Protein AF-A0A3N2MSP8-F1 (afdb_monomer_lite)

pLDDT: mean 74.57, std 14.67, range [41.56, 89.75]

Foldseek 3Di:
DPPPQDDLVLLVLLVVLVVLVVVVVVVVDDPVCSCVPPPCVVPVDDPVVSVVSVCQVVDPRSPDDDSDPDPPPPPPDD

Sequence (78 aa):
MSKKKPGISYKKRVADTNRIYDQYAKQGIPNREIWLRYIYPLYGFSERTFYNLLKAPTKPGFVDSNIQPSLFDDDDEQ

Structure (mmCIF, N/CA/C/O backbone):
data_AF-A0A3N2MSP8-F1
#
_entry.id   AF-A0A3N2MSP8-F1
#
loop_
_atom_site.group_PDB
_atom_site.id
_atom_site.type_symbol
_atom_site.label_atom_id
_atom_site.label_alt_id
_atom_site.la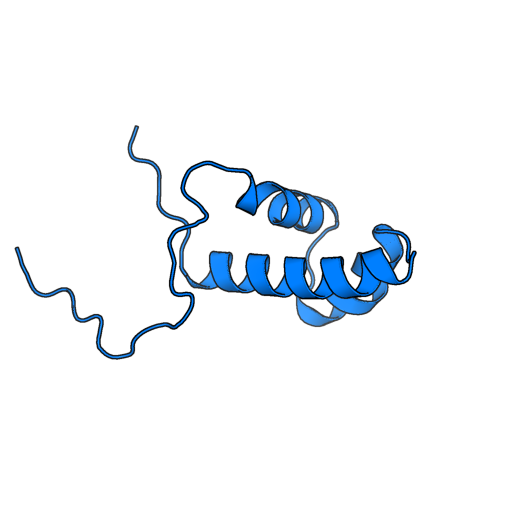bel_comp_id
_atom_site.label_asym_id
_atom_site.label_entity_id
_atom_site.label_seq_id
_atom_site.pdbx_PDB_ins_code
_atom_site.Cartn_x
_atom_site.Cartn_y
_atom_site.Cartn_z
_atom_site.occupancy
_atom_site.B_iso_or_equiv
_atom_site.auth_seq_id
_atom_site.auth_comp_id
_atom_site.auth_asym_id
_atom_site.auth_atom_id
_atom_site.pdbx_PDB_model_num
ATOM 1 N N . MET A 1 1 ? 16.769 12.386 -20.775 1.00 43.00 1 MET A N 1
ATOM 2 C CA . MET A 1 1 ? 17.031 11.294 -19.809 1.00 43.00 1 MET A CA 1
ATOM 3 C C . MET A 1 1 ? 15.948 10.242 -19.974 1.00 43.00 1 MET A C 1
ATOM 5 O O . MET A 1 1 ? 14.788 10.555 -19.737 1.00 43.00 1 MET A O 1
ATOM 9 N N . SER A 1 2 ? 16.298 9.044 -20.450 1.00 45.59 2 SER A N 1
ATOM 10 C CA . SER A 1 2 ? 15.326 7.964 -20.661 1.00 45.59 2 SER A CA 1
ATOM 11 C C . SER A 1 2 ? 14.684 7.586 -19.320 1.00 45.59 2 SER A C 1
ATOM 13 O O . SER A 1 2 ? 15.374 7.148 -18.395 1.00 45.59 2 SER A O 1
ATOM 15 N N . LYS A 1 3 ? 13.378 7.841 -19.168 1.00 57.25 3 LYS A N 1
ATOM 16 C CA . LYS A 1 3 ? 12.615 7.446 -17.979 1.00 57.25 3 LYS A CA 1
ATOM 17 C C . LYS A 1 3 ? 12.541 5.922 -17.989 1.00 57.25 3 LYS A C 1
ATOM 19 O O . LYS A 1 3 ? 11.746 5.354 -18.730 1.00 57.25 3 LYS A O 1
ATOM 24 N N . LYS A 1 4 ? 13.391 5.262 -17.196 1.00 60.16 4 LYS A N 1
ATOM 25 C CA . LYS A 1 4 ? 13.356 3.804 -17.027 1.00 60.16 4 LYS A CA 1
ATOM 26 C C . LYS A 1 4 ? 11.943 3.404 -16.599 1.00 60.16 4 LYS A C 1
ATOM 28 O O . LYS A 1 4 ? 11.500 3.787 -15.514 1.00 60.16 4 LYS A O 1
ATOM 33 N N . LYS A 1 5 ? 11.232 2.686 -17.471 1.00 64.56 5 LYS A N 1
ATOM 34 C CA . LYS A 1 5 ? 9.898 2.162 -17.176 1.00 64.56 5 LYS A CA 1
ATOM 35 C C . LYS A 1 5 ? 10.031 1.199 -15.985 1.00 64.56 5 LYS A C 1
ATOM 37 O O . LYS A 1 5 ? 10.900 0.326 -16.018 1.00 64.56 5 LYS A O 1
ATOM 42 N N . PRO A 1 6 ? 9.244 1.359 -14.908 1.00 68.62 6 PRO A N 1
ATOM 43 C CA . PRO A 1 6 ? 9.274 0.404 -13.811 1.00 68.62 6 PRO A CA 1
ATOM 44 C C . PRO A 1 6 ? 8.782 -0.957 -14.313 1.00 68.62 6 PRO A C 1
ATOM 46 O O . PRO A 1 6 ? 7.752 -1.034 -14.983 1.00 68.62 6 PRO A O 1
ATOM 49 N N . GLY A 1 7 ? 9.511 -2.023 -13.974 1.00 75.06 7 GLY A N 1
ATOM 50 C CA . GLY A 1 7 ? 9.139 -3.384 -14.358 1.00 75.06 7 GLY A CA 1
ATOM 51 C C . GLY A 1 7 ? 7.760 -3.791 -13.826 1.00 75.06 7 GLY A C 1
ATOM 52 O O . GLY A 1 7 ? 7.311 -3.319 -12.775 1.00 75.06 7 GLY A O 1
ATOM 53 N N . ILE A 1 8 ? 7.101 -4.709 -14.534 1.00 76.94 8 ILE A N 1
ATOM 54 C CA . ILE A 1 8 ? 5.726 -5.167 -14.256 1.00 76.94 8 ILE A CA 1
ATOM 55 C C . ILE A 1 8 ? 5.587 -5.706 -12.818 1.00 76.94 8 ILE A C 1
ATOM 57 O O . ILE A 1 8 ? 4.614 -5.414 -12.123 1.00 76.94 8 ILE A O 1
ATOM 61 N N . SER A 1 9 ? 6.609 -6.403 -12.308 1.00 77.44 9 SER A N 1
ATOM 62 C CA . SER A 1 9 ? 6.637 -6.929 -10.933 1.00 77.44 9 SER A CA 1
ATOM 63 C C . SER A 1 9 ? 6.630 -5.839 -9.853 1.00 77.44 9 SER A C 1
ATOM 65 O O . SER A 1 9 ? 6.136 -6.059 -8.744 1.00 77.44 9 SER A O 1
ATOM 67 N N . TYR A 1 10 ? 7.177 -4.656 -10.143 1.00 81.00 10 TYR A N 1
ATOM 68 C CA . TYR A 1 10 ? 7.121 -3.509 -9.238 1.00 81.00 10 TYR A CA 1
ATOM 69 C C . TYR A 1 10 ? 5.731 -2.870 -9.263 1.00 81.00 10 TYR A C 1
ATOM 71 O O . TYR A 1 10 ? 5.160 -2.613 -8.205 1.00 81.00 10 TYR A O 1
ATOM 79 N N . LYS A 1 11 ? 5.144 -2.705 -10.457 1.00 81.56 11 LYS A N 1
ATOM 80 C CA . LYS A 1 11 ? 3.774 -2.193 -10.615 1.00 81.56 11 LYS A CA 1
ATOM 81 C C . LYS A 1 11 ? 2.753 -3.062 -9.874 1.00 81.56 11 LYS A C 1
ATOM 83 O O . LYS A 1 11 ? 1.927 -2.524 -9.141 1.00 81.56 11 LYS A O 1
ATOM 88 N N . LYS A 1 12 ? 2.862 -4.393 -9.984 1.00 82.88 12 LYS A N 1
ATOM 89 C CA . LYS A 1 12 ? 1.990 -5.342 -9.270 1.00 82.88 12 LYS A CA 1
ATOM 90 C C . LYS A 1 12 ? 2.070 -5.169 -7.751 1.00 82.88 12 LYS A C 1
ATOM 92 O O . LYS A 1 12 ? 1.038 -5.083 -7.098 1.00 82.88 12 LYS A O 1
ATOM 97 N N . ARG A 1 13 ? 3.282 -5.047 -7.195 1.00 84.25 13 ARG A N 1
ATOM 98 C CA . ARG A 1 13 ? 3.495 -4.830 -5.750 1.00 84.25 13 ARG A CA 1
ATOM 99 C C . ARG A 1 13 ? 2.912 -3.508 -5.257 1.00 84.25 13 ARG A C 1
ATOM 101 O O . ARG A 1 13 ? 2.310 -3.473 -4.189 1.00 84.25 13 ARG A O 1
ATOM 108 N N . VAL A 1 14 ? 3.065 -2.434 -6.032 1.00 85.06 14 VAL A N 1
ATOM 109 C CA . VAL A 1 14 ? 2.465 -1.129 -5.711 1.00 85.06 14 VAL A CA 1
ATOM 110 C C . VAL A 1 14 ? 0.936 -1.206 -5.744 1.00 85.06 14 VAL A C 1
ATOM 112 O O . VAL A 1 14 ? 0.291 -0.709 -4.827 1.00 85.06 14 VAL A O 1
ATOM 115 N N . ALA A 1 15 ? 0.354 -1.840 -6.766 1.00 84.81 15 ALA A N 1
ATOM 116 C CA . ALA A 1 15 ? -1.096 -1.982 -6.889 1.00 84.81 15 ALA A CA 1
ATOM 117 C C . ALA A 1 15 ? -1.697 -2.795 -5.730 1.00 84.81 15 ALA A C 1
ATOM 119 O O . ALA A 1 15 ? -2.703 -2.387 -5.154 1.00 84.81 15 ALA A O 1
ATOM 120 N N . ASP A 1 16 ? -1.050 -3.899 -5.354 1.00 87.25 16 ASP A N 1
ATOM 121 C CA . ASP A 1 16 ? -1.470 -4.737 -4.228 1.00 87.25 16 ASP A CA 1
ATOM 122 C C . ASP A 1 16 ? -1.370 -3.983 -2.891 1.00 87.25 16 ASP A C 1
ATOM 124 O O . ASP A 1 16 ? -2.341 -3.892 -2.141 1.00 87.25 16 ASP A O 1
ATOM 128 N N . THR A 1 17 ? -0.240 -3.302 -2.666 1.00 86.06 17 THR A N 1
ATOM 129 C CA . THR A 1 17 ? -0.024 -2.439 -1.493 1.00 86.06 17 THR A CA 1
ATOM 130 C C . THR A 1 17 ? -1.086 -1.346 -1.388 1.00 86.06 17 THR A C 1
ATOM 132 O O . THR A 1 17 ? -1.632 -1.121 -0.310 1.00 86.06 17 THR A O 1
ATOM 135 N N . ASN A 1 18 ? -1.412 -0.679 -2.498 1.00 86.56 18 ASN A N 1
ATOM 136 C CA . ASN A 1 18 ? -2.441 0.359 -2.518 1.00 86.56 18 ASN A CA 1
ATOM 137 C C . ASN A 1 18 ? -3.840 -0.204 -2.262 1.00 86.56 18 ASN A C 1
ATOM 139 O O . ASN A 1 18 ? -4.639 0.459 -1.609 1.00 86.56 18 ASN A O 1
ATOM 143 N N . ARG A 1 19 ? -4.138 -1.416 -2.742 1.00 87.81 19 ARG A N 1
ATOM 144 C CA . ARG A 1 19 ? -5.419 -2.086 -2.485 1.00 87.81 19 ARG A CA 1
A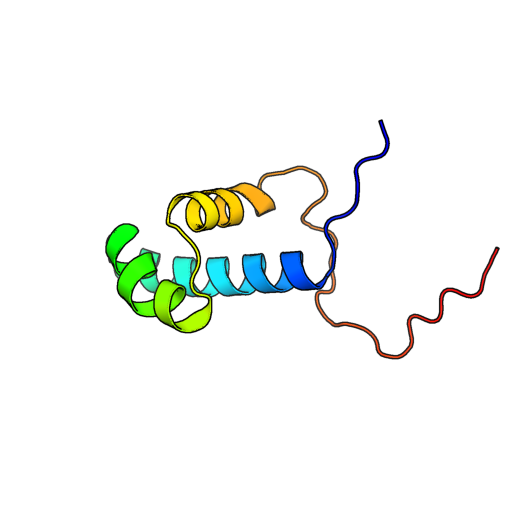TOM 145 C C . ARG A 1 19 ? -5.586 -2.414 -1.002 1.00 87.81 19 ARG A C 1
ATOM 147 O O . ARG A 1 19 ? -6.637 -2.132 -0.432 1.00 87.81 19 ARG A O 1
ATOM 154 N N . ILE A 1 20 ? -4.542 -2.968 -0.386 1.00 87.88 20 ILE A N 1
ATOM 155 C CA . ILE A 1 20 ? -4.475 -3.216 1.060 1.00 87.88 20 ILE A CA 1
ATOM 156 C C . ILE A 1 20 ? -4.649 -1.889 1.807 1.00 87.88 20 ILE A C 1
ATOM 158 O O . ILE A 1 20 ? -5.504 -1.776 2.681 1.00 87.88 20 ILE A O 1
ATOM 162 N N . TYR A 1 21 ? -3.891 -0.861 1.423 1.00 87.06 21 TYR A N 1
ATOM 163 C CA . TYR A 1 21 ? -3.961 0.452 2.054 1.00 87.06 21 TYR A CA 1
ATOM 164 C C . TYR A 1 21 ? -5.361 1.071 1.987 1.00 87.06 21 TYR A C 1
ATOM 166 O O . TYR A 1 21 ? -5.873 1.477 3.023 1.00 87.06 21 TYR A O 1
ATOM 174 N N . ASP A 1 22 ? -6.009 1.103 0.820 1.00 88.56 22 ASP A N 1
ATOM 175 C CA . ASP A 1 22 ? -7.351 1.679 0.653 1.00 88.56 22 ASP A CA 1
ATOM 176 C C . ASP A 1 22 ? -8.402 0.969 1.525 1.00 88.56 22 ASP A C 1
ATOM 178 O O . ASP A 1 22 ? -9.235 1.621 2.160 1.00 88.56 22 ASP A O 1
ATOM 182 N N . GLN A 1 23 ? -8.318 -0.362 1.629 1.00 89.75 23 GLN A N 1
ATOM 183 C CA . GLN A 1 23 ? -9.222 -1.160 2.458 1.00 89.75 23 GLN A CA 1
ATOM 184 C C . GLN A 1 23 ? -9.108 -0.805 3.948 1.00 89.75 23 GLN A C 1
ATOM 186 O O . GLN A 1 23 ? -10.128 -0.667 4.623 1.00 89.75 23 GLN A O 1
ATOM 191 N N . TYR A 1 24 ? -7.886 -0.651 4.462 1.00 86.94 24 TYR A N 1
ATOM 192 C CA . TYR A 1 24 ? -7.650 -0.389 5.886 1.00 86.94 24 TYR A CA 1
ATOM 193 C C . TYR A 1 24 ? -7.680 1.099 6.251 1.00 86.94 24 TYR A C 1
ATOM 19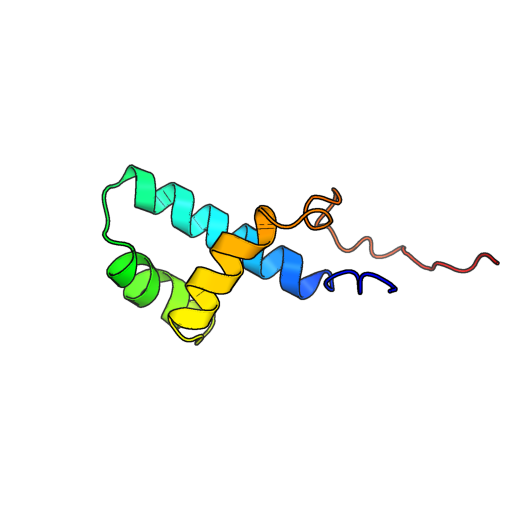5 O O . TYR A 1 24 ? -8.065 1.441 7.369 1.00 86.94 24 TYR A O 1
ATOM 203 N N . ALA A 1 25 ? -7.365 1.989 5.309 1.00 86.38 25 ALA A N 1
ATOM 204 C CA . ALA A 1 25 ? -7.524 3.431 5.481 1.00 86.38 25 ALA A CA 1
ATOM 205 C C . ALA A 1 25 ? -8.997 3.792 5.730 1.00 86.38 25 ALA A C 1
ATOM 207 O O . ALA A 1 25 ? -9.294 4.603 6.605 1.00 86.38 25 ALA A O 1
ATOM 208 N N . LYS A 1 26 ? -9.932 3.121 5.042 1.00 87.12 26 LYS A N 1
ATOM 209 C CA . LYS A 1 26 ? -11.382 3.255 5.281 1.00 87.12 26 LYS A CA 1
ATOM 210 C C . LYS A 1 26 ? -11.828 2.746 6.653 1.00 87.12 26 LYS A C 1
ATOM 212 O O . LYS A 1 26 ? -12.840 3.204 7.167 1.00 87.12 26 LYS A O 1
ATOM 217 N N . GLN A 1 27 ? -11.080 1.816 7.243 1.00 87.88 27 GLN A N 1
ATOM 218 C CA . GLN A 1 27 ? -11.346 1.276 8.580 1.00 87.88 27 GLN A CA 1
ATOM 219 C C . GLN A 1 27 ? -10.748 2.147 9.699 1.00 87.88 27 GLN A C 1
ATOM 221 O O . GLN A 1 27 ? -10.979 1.866 10.870 1.00 87.88 27 GLN A O 1
ATOM 226 N N . GLY A 1 28 ? -9.987 3.197 9.360 1.00 87.50 28 GLY A N 1
ATOM 227 C CA . GLY A 1 28 ? -9.364 4.094 10.338 1.00 87.50 28 GLY A CA 1
ATOM 228 C C . GLY A 1 28 ? -8.136 3.504 11.037 1.00 87.50 28 GLY A C 1
ATOM 229 O O . GLY A 1 28 ? -7.741 3.989 12.095 1.00 87.50 28 GLY A O 1
ATOM 230 N N . ILE A 1 29 ? -7.525 2.460 10.469 1.00 87.62 29 ILE A N 1
ATOM 231 C CA . ILE A 1 29 ? -6.330 1.829 11.039 1.00 87.62 29 ILE A CA 1
ATOM 232 C C . ILE A 1 29 ? -5.111 2.730 10.783 1.00 87.62 29 ILE A C 1
ATOM 234 O O . ILE A 1 29 ? -4.939 3.220 9.663 1.00 87.62 29 ILE A O 1
ATOM 238 N N . PRO A 1 30 ? -4.222 2.944 11.772 1.00 86.31 30 PRO A N 1
ATOM 239 C CA . PRO A 1 30 ? -3.028 3.750 11.565 1.00 86.31 30 PRO A CA 1
ATOM 240 C C . PRO A 1 30 ? -2.074 3.086 10.564 1.00 86.31 30 PRO A C 1
ATOM 242 O O . PRO A 1 30 ? -1.844 1.877 10.601 1.00 86.31 30 PRO A O 1
ATOM 245 N N . ASN A 1 31 ? -1.432 3.896 9.720 1.00 83.38 31 ASN A N 1
ATOM 246 C CA . ASN A 1 31 ? -0.525 3.441 8.654 1.00 83.38 31 ASN A CA 1
ATOM 247 C C . ASN A 1 31 ? 0.552 2.456 9.134 1.00 83.38 31 ASN A C 1
ATOM 249 O O . ASN A 1 31 ? 0.890 1.504 8.431 1.00 83.38 31 ASN A O 1
ATOM 253 N N . ARG A 1 32 ? 1.064 2.657 10.354 1.00 86.12 32 ARG A N 1
ATOM 254 C CA . ARG A 1 32 ? 2.059 1.777 10.976 1.00 86.12 32 ARG A CA 1
ATOM 255 C C . ARG A 1 32 ? 1.513 0.376 11.248 1.00 86.12 32 ARG A C 1
ATOM 257 O O . ARG A 1 32 ? 2.231 -0.602 11.069 1.00 86.12 32 ARG A O 1
ATOM 264 N N . GLU A 1 33 ? 0.257 0.273 11.669 1.00 88.44 33 GLU A N 1
ATOM 265 C CA . GLU A 1 33 ? -0.389 -1.010 11.943 1.00 88.44 33 GLU A CA 1
ATOM 266 C C . GLU A 1 33 ? -0.767 -1.729 10.647 1.00 88.44 33 GLU A C 1
ATOM 268 O O . GLU A 1 33 ? -0.567 -2.939 10.545 1.00 88.44 33 GLU A O 1
ATOM 273 N N . ILE A 1 34 ? -1.191 -0.984 9.618 1.00 87.12 34 ILE A N 1
ATOM 274 C CA . ILE A 1 34 ? -1.396 -1.537 8.271 1.00 87.12 34 ILE A 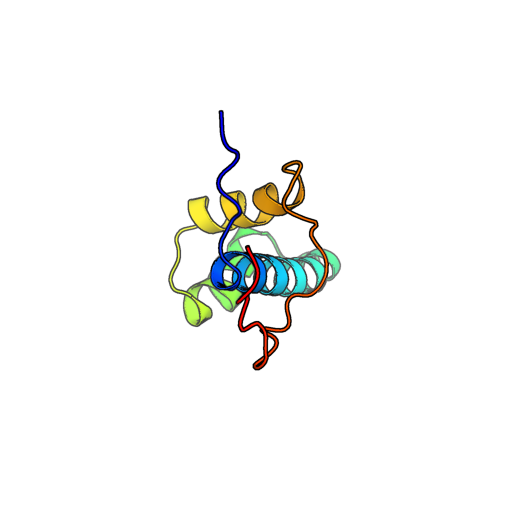CA 1
ATOM 275 C C . ILE A 1 34 ? -0.100 -2.186 7.768 1.00 87.12 34 ILE A C 1
ATOM 277 O O . ILE A 1 34 ? -0.106 -3.316 7.269 1.00 87.12 34 ILE A O 1
ATOM 281 N N . TRP A 1 35 ? 1.025 -1.489 7.948 1.00 86.31 35 TRP A N 1
ATOM 282 C CA . TRP A 1 35 ? 2.332 -2.001 7.562 1.00 86.31 35 TRP A CA 1
ATOM 283 C C . TRP A 1 35 ? 2.725 -3.255 8.356 1.00 86.31 35 TRP A C 1
ATOM 285 O O . TRP A 1 35 ? 3.042 -4.276 7.750 1.00 86.31 35 TRP A O 1
ATOM 295 N N . LEU A 1 36 ? 2.656 -3.211 9.689 1.00 87.00 36 LEU A N 1
ATOM 296 C CA . LEU A 1 36 ? 3.072 -4.319 10.559 1.00 87.00 36 LEU A CA 1
ATOM 297 C C . LEU A 1 36 ? 2.229 -5.585 10.381 1.00 87.00 36 LEU A C 1
ATOM 299 O O . LEU A 1 36 ? 2.768 -6.689 10.412 1.00 87.00 36 LEU A O 1
ATOM 303 N N . ARG A 1 37 ? 0.912 -5.434 10.221 1.00 85.94 37 ARG A N 1
ATOM 304 C CA . ARG A 1 37 ? -0.032 -6.553 10.311 1.00 85.94 37 ARG A CA 1
ATOM 305 C C . ARG A 1 37 ? -0.332 -7.203 8.965 1.00 85.94 37 ARG A C 1
ATOM 307 O O . ARG A 1 37 ? -0.529 -8.412 8.921 1.00 85.94 37 ARG A O 1
ATOM 314 N N . TYR A 1 38 ? -0.342 -6.423 7.884 1.00 84.25 38 TYR A N 1
ATOM 315 C CA . TYR A 1 38 ? -0.723 -6.920 6.558 1.00 84.25 38 TYR A CA 1
ATOM 316 C C . TYR A 1 38 ? 0.455 -6.977 5.595 1.00 84.25 38 TYR A C 1
ATOM 318 O O . TYR A 1 38 ? 0.635 -7.962 4.890 1.00 84.25 38 TYR A O 1
ATOM 326 N N . ILE A 1 39 ? 1.294 -5.947 5.579 1.00 84.94 39 ILE A N 1
ATOM 327 C CA . ILE A 1 39 ? 2.297 -5.786 4.525 1.00 84.94 39 ILE A CA 1
ATOM 328 C C . ILE A 1 39 ? 3.631 -6.450 4.870 1.00 84.94 39 ILE A C 1
ATOM 330 O O . ILE A 1 39 ? 4.244 -7.095 4.018 1.00 84.94 39 ILE A O 1
ATOM 334 N N . TYR A 1 40 ? 4.081 -6.311 6.115 1.00 84.88 40 TYR A N 1
ATOM 335 C CA . TYR A 1 40 ? 5.319 -6.910 6.597 1.00 84.88 40 TYR A CA 1
ATOM 336 C C . TYR A 1 40 ? 5.350 -8.440 6.438 1.00 84.88 40 TYR A C 1
ATOM 338 O O . TYR A 1 40 ? 6.312 -8.924 5.841 1.00 84.88 40 TYR A O 1
ATOM 346 N N . PRO A 1 41 ? 4.324 -9.213 6.856 1.00 85.00 41 PRO A N 1
ATOM 347 C CA . PRO A 1 41 ? 4.344 -10.665 6.668 1.00 85.00 41 PRO A CA 1
ATOM 348 C C . PRO A 1 41 ? 4.256 -11.099 5.196 1.00 85.00 41 PRO A C 1
ATOM 350 O O . PRO A 1 41 ? 4.753 -12.167 4.856 1.00 85.00 41 PRO A O 1
ATOM 353 N N . LEU A 1 42 ? 3.657 -10.290 4.314 1.00 84.25 42 LEU A N 1
ATOM 354 C CA . LEU A 1 42 ? 3.523 -10.624 2.891 1.00 84.25 42 LEU A CA 1
ATOM 355 C C . LEU A 1 42 ? 4.811 -10.399 2.096 1.00 84.25 42 LEU A C 1
ATOM 357 O O . LEU A 1 42 ? 5.111 -11.156 1.174 1.00 84.25 42 LEU A O 1
ATOM 361 N N . TYR A 1 43 ? 5.555 -9.342 2.418 1.00 82.56 43 TYR A N 1
ATOM 362 C CA . TYR A 1 43 ? 6.631 -8.880 1.548 1.00 82.56 43 TYR A CA 1
ATOM 363 C C . TYR A 1 43 ? 7.954 -8.539 2.244 1.00 82.56 43 TYR A C 1
ATOM 365 O O . TYR A 1 43 ? 8.949 -8.299 1.557 1.00 82.56 43 TYR A O 1
ATOM 373 N N . GLY A 1 44 ? 7.981 -8.466 3.576 1.00 83.38 44 GLY A N 1
ATOM 374 C CA . GLY A 1 44 ? 9.208 -8.281 4.354 1.00 83.38 44 GLY A CA 1
ATOM 375 C C . GLY A 1 44 ? 9.957 -6.965 4.113 1.00 83.38 44 GLY A C 1
ATOM 376 O O . GLY A 1 44 ? 11.166 -6.908 4.327 1.00 83.38 44 GLY A O 1
ATOM 377 N N . PHE A 1 45 ? 9.293 -5.900 3.649 1.00 83.25 45 PHE A N 1
ATOM 378 C CA . PHE A 1 45 ? 9.955 -4.617 3.393 1.00 83.25 45 PHE A CA 1
ATOM 379 C C . PHE A 1 45 ? 9.792 -3.593 4.515 1.00 83.25 45 PHE A C 1
ATOM 381 O O . PHE A 1 45 ? 8.828 -3.601 5.277 1.00 83.25 45 PHE A O 1
ATOM 388 N N . SER A 1 46 ? 10.755 -2.675 4.586 1.00 86.38 46 SER A N 1
ATOM 389 C CA . SER A 1 46 ? 10.807 -1.595 5.571 1.00 86.38 46 SER A CA 1
ATOM 390 C C . SER A 1 46 ? 9.710 -0.549 5.355 1.00 86.38 46 SER A C 1
ATOM 392 O O . SER A 1 46 ? 9.256 -0.324 4.232 1.00 86.38 46 SER A O 1
ATOM 394 N N . GLU A 1 47 ? 9.371 0.182 6.415 1.00 83.94 47 GLU A N 1
ATOM 395 C CA . GLU A 1 47 ? 8.394 1.278 6.388 1.00 83.94 47 GLU A CA 1
ATOM 396 C C . GLU A 1 47 ? 8.710 2.334 5.307 1.00 83.94 47 GLU A C 1
ATOM 398 O O . GLU A 1 47 ? 7.832 2.792 4.575 1.00 83.94 47 GLU A O 1
ATOM 403 N N . ARG A 1 48 ? 9.993 2.661 5.106 1.00 85.62 48 ARG A N 1
ATOM 404 C CA . ARG A 1 48 ? 10.427 3.572 4.035 1.00 85.62 48 ARG A CA 1
ATOM 405 C C . ARG A 1 48 ? 10.020 3.076 2.644 1.00 85.62 48 ARG A C 1
ATOM 407 O O . ARG A 1 48 ? 9.633 3.873 1.791 1.00 85.62 48 ARG A O 1
ATOM 414 N N . THR A 1 49 ? 10.105 1.769 2.406 1.00 86.06 49 THR A N 1
ATOM 415 C CA . THR A 1 49 ? 9.693 1.152 1.141 1.00 86.06 49 THR A CA 1
ATOM 416 C C . THR A 1 49 ? 8.184 1.230 0.977 1.00 86.06 49 THR A C 1
ATOM 418 O O . THR A 1 49 ? 7.724 1.566 -0.108 1.00 86.06 49 THR A O 1
ATOM 421 N N . PHE A 1 50 ? 7.422 1.019 2.050 1.00 85.31 50 PHE A N 1
ATOM 422 C CA . PHE A 1 50 ? 5.970 1.188 2.040 1.00 85.31 50 PHE A CA 1
ATOM 423 C C . PHE A 1 50 ? 5.559 2.608 1.614 1.00 85.31 50 PHE A C 1
ATOM 425 O O . PHE A 1 50 ? 4.806 2.767 0.652 1.00 85.31 50 PHE A O 1
ATOM 432 N N . TYR A 1 51 ? 6.145 3.647 2.216 1.00 85.25 51 TYR A N 1
ATOM 433 C CA . TYR A 1 51 ? 5.879 5.029 1.797 1.00 85.25 51 TYR A CA 1
ATOM 434 C C . TYR A 1 51 ? 6.361 5.334 0.371 1.00 85.25 51 TYR A C 1
ATOM 436 O O . TYR A 1 51 ? 5.712 6.081 -0.364 1.00 85.25 51 TYR A O 1
ATOM 444 N N . ASN A 1 52 ? 7.471 4.733 -0.065 1.00 86.31 52 ASN A N 1
ATOM 445 C CA . ASN A 1 52 ? 7.928 4.856 -1.448 1.00 86.31 52 ASN A CA 1
ATOM 446 C C . ASN A 1 52 ? 6.951 4.219 -2.450 1.00 86.31 52 ASN A C 1
ATOM 448 O O . ASN A 1 52 ? 6.782 4.772 -3.537 1.00 86.31 52 ASN A O 1
ATOM 452 N N . LEU A 1 53 ? 6.321 3.091 -2.100 1.00 84.88 53 LEU A N 1
ATOM 453 C CA . LEU A 1 53 ? 5.304 2.420 -2.918 1.00 84.88 53 LEU A CA 1
ATOM 454 C C . LEU A 1 53 ? 4.022 3.261 -2.989 1.00 84.88 53 LEU A C 1
ATOM 456 O O . LEU A 1 53 ? 3.515 3.483 -4.084 1.00 84.88 53 LEU A O 1
ATOM 460 N N . LEU A 1 54 ? 3.571 3.828 -1.866 1.00 83.00 54 LEU A N 1
ATOM 461 C CA . LEU A 1 54 ? 2.432 4.759 -1.814 1.00 83.00 54 LEU A CA 1
ATOM 462 C C . LEU A 1 54 ? 2.656 6.027 -2.655 1.00 83.00 54 LEU A C 1
ATOM 464 O O . LEU A 1 54 ? 1.723 6.567 -3.246 1.00 83.00 54 LEU A O 1
ATOM 468 N N . LYS A 1 55 ? 3.905 6.498 -2.743 1.00 83.31 55 LYS A N 1
ATOM 469 C CA . LYS A 1 55 ? 4.304 7.653 -3.566 1.00 83.31 55 LYS A CA 1
ATOM 470 C C . LYS A 1 55 ? 4.626 7.285 -5.023 1.00 83.31 55 LYS A C 1
ATOM 472 O O . LYS A 1 55 ? 4.802 8.163 -5.860 1.00 83.31 55 LYS A O 1
ATOM 477 N N . ALA A 1 56 ? 4.752 6.004 -5.360 1.00 78.12 56 ALA A N 1
ATOM 478 C CA . ALA A 1 56 ? 4.996 5.563 -6.731 1.00 78.12 56 ALA A CA 1
ATOM 479 C C . ALA A 1 56 ? 3.872 5.928 -7.730 1.00 78.12 56 ALA A C 1
ATOM 481 O O . ALA A 1 56 ? 4.222 6.415 -8.807 1.00 78.12 56 ALA A O 1
ATOM 482 N N . PRO A 1 57 ? 2.564 5.774 -7.423 1.00 67.94 57 PRO A N 1
ATOM 483 C CA . PRO A 1 57 ? 1.484 6.096 -8.361 1.00 67.94 57 PRO A CA 1
ATOM 484 C C . PRO A 1 57 ? 1.343 7.585 -8.676 1.00 67.94 57 PRO A C 1
ATOM 486 O O . PRO A 1 57 ? 0.816 7.931 -9.727 1.00 67.94 57 PRO A O 1
ATOM 489 N N . THR A 1 58 ? 1.838 8.474 -7.814 1.00 66.50 58 THR A N 1
ATOM 490 C CA . THR A 1 58 ? 1.818 9.924 -8.063 1.00 66.50 58 THR A CA 1
ATOM 491 C C . THR A 1 58 ? 2.939 10.380 -8.998 1.00 66.50 58 THR A C 1
ATOM 493 O O . THR A 1 58 ? 2.999 11.554 -9.365 1.00 66.50 58 THR A O 1
ATOM 496 N N . LYS A 1 59 ? 3.834 9.474 -9.420 1.00 69.31 59 LYS A N 1
ATOM 497 C CA . LYS A 1 59 ? 4.883 9.789 -10.393 1.00 69.31 59 LYS A CA 1
ATOM 498 C C . LYS A 1 59 ? 4.338 9.699 -11.826 1.00 69.31 59 LYS A C 1
ATOM 500 O O . LYS A 1 59 ? 3.758 8.675 -12.198 1.00 69.31 59 LYS A O 1
ATOM 505 N N . PRO A 1 60 ? 4.586 10.716 -12.673 1.00 55.75 60 PRO A N 1
ATOM 506 C CA . PRO A 1 60 ? 4.154 10.693 -14.067 1.00 55.75 60 PRO A CA 1
AT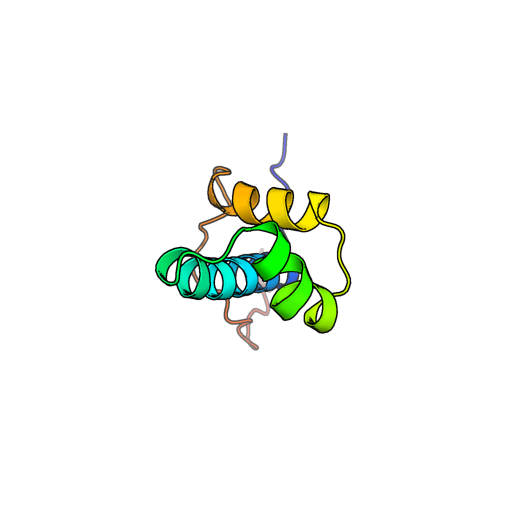OM 507 C C . PRO A 1 60 ? 4.882 9.571 -14.830 1.00 55.75 60 PRO A C 1
ATOM 509 O O . PRO A 1 60 ? 6.108 9.606 -14.961 1.00 55.75 60 PRO A O 1
ATOM 512 N N . GLY A 1 61 ? 4.126 8.578 -15.315 1.00 61.69 61 GLY A N 1
ATOM 513 C CA . GLY A 1 61 ? 4.629 7.374 -16.002 1.00 61.69 61 GLY A CA 1
ATOM 514 C C . GLY A 1 61 ? 4.373 6.043 -15.276 1.00 61.69 61 GLY A C 1
ATOM 515 O O . GLY A 1 61 ? 4.805 4.998 -15.758 1.00 61.69 61 GLY A O 1
ATOM 516 N N . PHE A 1 62 ? 3.704 6.059 -14.116 1.00 62.62 62 PHE A N 1
ATOM 517 C CA . PHE A 1 62 ? 3.297 4.834 -13.414 1.00 62.62 62 PHE A CA 1
ATOM 518 C C . PHE A 1 62 ? 1.964 4.256 -13.932 1.00 62.62 62 PHE A C 1
ATOM 520 O O . PHE A 1 62 ? 1.805 3.037 -13.977 1.00 62.62 62 PHE A O 1
ATOM 527 N N . VAL A 1 63 ? 1.038 5.123 -14.355 1.00 57.41 63 VAL A N 1
ATOM 528 C CA . VAL A 1 63 ? -0.322 4.789 -14.821 1.00 57.41 63 VAL A CA 1
ATOM 529 C C . VAL A 1 63 ? -0.351 4.302 -16.274 1.00 57.41 63 VAL A C 1
ATOM 531 O O . VAL A 1 63 ? -1.082 4.823 -17.103 1.00 57.41 63 VAL A O 1
ATOM 534 N N . ASP A 1 64 ? 0.479 3.317 -16.600 1.00 56.28 64 ASP A N 1
ATOM 535 C CA . ASP A 1 64 ? 0.389 2.626 -17.887 1.00 56.28 64 ASP A CA 1
ATOM 536 C C . ASP A 1 64 ? -0.394 1.329 -17.660 1.00 56.28 64 ASP A C 1
ATOM 538 O O . ASP A 1 64 ? 0.065 0.430 -16.943 1.00 56.28 64 ASP A O 1
ATOM 542 N N . SER A 1 65 ? -1.631 1.349 -18.150 1.00 60.12 65 SER A N 1
ATOM 543 C CA . SER A 1 65 ? -2.687 0.350 -18.023 1.00 60.12 65 SER A CA 1
ATOM 544 C C . SER A 1 65 ? -2.239 -1.063 -18.410 1.00 60.12 65 SER A C 1
ATOM 546 O O . SER A 1 65 ? -1.441 -1.247 -19.316 1.00 60.12 65 SER A O 1
ATOM 548 N N . ASN A 1 66 ? -2.857 -2.050 -17.754 1.00 52.81 66 ASN A N 1
ATOM 549 C CA . ASN A 1 66 ? -2.682 -3.501 -17.894 1.00 52.81 66 ASN A CA 1
ATOM 550 C C . ASN A 1 66 ? -1.528 -4.114 -17.064 1.00 52.81 66 ASN A C 1
ATOM 552 O O . ASN A 1 66 ? -0.372 -4.175 -17.461 1.00 52.81 66 ASN A O 1
ATOM 556 N N . ILE A 1 67 ? -1.868 -4.579 -15.854 1.00 55.81 67 ILE A N 1
ATOM 557 C CA . ILE A 1 67 ? -0.961 -5.288 -14.922 1.00 55.81 67 ILE A CA 1
ATOM 558 C C . ILE A 1 67 ? -0.927 -6.801 -15.234 1.00 55.81 67 ILE A C 1
ATOM 560 O O . ILE A 1 67 ? -0.221 -7.559 -14.567 1.00 55.81 67 ILE A O 1
ATOM 564 N N . GLN A 1 68 ? -1.688 -7.257 -16.233 1.00 54.84 68 GLN A N 1
ATOM 565 C CA . GLN A 1 68 ? -1.634 -8.637 -16.698 1.00 54.84 68 GLN A CA 1
ATOM 566 C C . GLN A 1 68 ? -0.329 -8.823 -17.485 1.00 54.84 68 GLN A C 1
ATOM 568 O O . GLN A 1 68 ? -0.151 -8.144 -18.495 1.00 54.84 68 GLN A O 1
ATOM 573 N N . PRO A 1 69 ? 0.591 -9.707 -17.060 1.00 52.28 69 PRO A N 1
ATOM 574 C CA . PRO A 1 69 ? 1.603 -10.194 -17.979 1.00 52.28 69 PRO A CA 1
ATOM 575 C C . PRO A 1 69 ? 0.852 -10.972 -19.062 1.00 52.28 69 PRO A C 1
ATOM 577 O O . PRO A 1 69 ? 0.323 -12.052 -18.798 1.00 52.28 69 PRO A O 1
ATOM 580 N N . SER A 1 70 ? 0.715 -10.383 -20.247 1.00 52.59 70 SER A N 1
ATOM 581 C CA . SER A 1 70 ? 0.276 -11.139 -21.410 1.00 52.59 70 SER A CA 1
ATOM 582 C C . SER A 1 70 ? 1.364 -12.197 -21.665 1.00 52.59 70 SER A C 1
ATOM 584 O O . SER A 1 70 ? 2.555 -11.895 -21.630 1.00 52.59 70 SER A O 1
ATOM 586 N N . LEU A 1 71 ? 0.976 -13.467 -21.813 1.00 55.47 71 LEU A N 1
ATOM 587 C CA . LEU A 1 71 ? 1.904 -14.564 -22.137 1.00 55.47 71 LEU A CA 1
ATOM 588 C C . LEU A 1 71 ? 2.418 -14.460 -23.589 1.00 55.47 71 LEU A C 1
ATOM 590 O O . LEU A 1 71 ? 3.315 -15.199 -23.971 1.00 55.47 71 LEU A O 1
ATOM 594 N N . PHE A 1 72 ? 1.843 -13.545 -24.374 1.00 51.59 72 PHE A N 1
ATOM 595 C CA . PHE A 1 72 ? 2.063 -13.363 -25.807 1.00 51.59 72 PHE A CA 1
ATOM 596 C C . PHE A 1 72 ? 2.700 -12.007 -26.147 1.00 51.59 72 PHE A C 1
ATOM 598 O O . PHE A 1 72 ? 2.565 -11.542 -27.272 1.00 51.59 72 PHE A O 1
ATOM 605 N N . ASP A 1 73 ? 3.381 -11.362 -25.199 1.00 52.34 73 ASP A N 1
ATOM 606 C CA . ASP A 1 73 ? 4.233 -10.200 -25.487 1.00 52.34 73 ASP A CA 1
ATOM 607 C C . ASP A 1 73 ? 5.598 -10.698 -26.005 1.00 52.34 73 ASP A C 1
ATOM 609 O O . ASP A 1 73 ? 6.631 -10.571 -25.347 1.00 52.34 73 ASP A O 1
ATOM 613 N N . ASP A 1 74 ? 5.575 -11.366 -27.160 1.00 45.16 74 ASP A N 1
ATOM 614 C CA . ASP A 1 74 ? 6.749 -11.549 -28.014 1.00 45.16 74 ASP A CA 1
ATOM 615 C C . ASP A 1 74 ? 6.827 -10.271 -28.861 1.00 45.16 74 ASP A C 1
ATOM 617 O O . ASP A 1 74 ? 6.184 -10.151 -29.902 1.00 45.16 74 ASP A O 1
ATOM 621 N N . ASP A 1 75 ? 7.507 -9.249 -28.336 1.00 50.72 75 ASP A N 1
ATOM 622 C CA . ASP A 1 75 ? 7.857 -8.036 -29.086 1.00 50.72 75 ASP A CA 1
ATOM 623 C C . ASP A 1 75 ? 9.017 -8.393 -30.034 1.00 50.72 75 ASP A C 1
ATOM 625 O O . ASP A 1 75 ? 10.173 -8.028 -29.816 1.00 50.72 75 ASP A O 1
ATOM 629 N N . ASP A 1 76 ? 8.701 -9.203 -31.046 1.00 52.81 76 ASP A N 1
ATOM 630 C CA . ASP A 1 76 ? 9.425 -9.280 -32.312 1.00 52.81 76 ASP A CA 1
ATOM 631 C C . ASP A 1 76 ? 8.726 -8.303 -33.264 1.00 52.81 76 ASP A C 1
ATOM 633 O O . ASP A 1 76 ? 7.793 -8.682 -33.959 1.00 52.81 76 ASP A O 1
ATOM 637 N N . GLU A 1 77 ? 9.102 -7.018 -33.235 1.00 56.94 77 GLU A N 1
ATOM 638 C CA . GLU A 1 77 ? 9.050 -6.163 -34.430 1.00 56.94 77 GLU A CA 1
ATOM 639 C C . GLU A 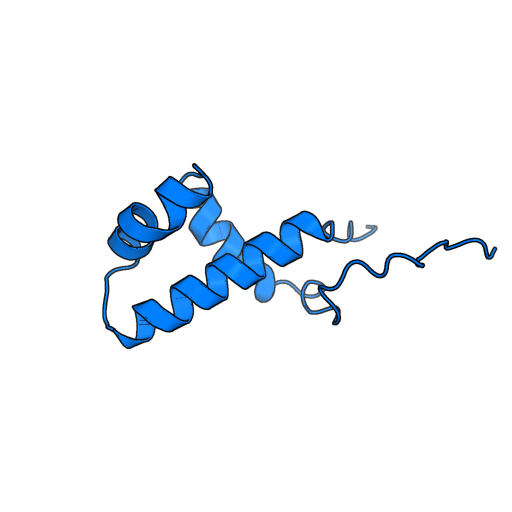1 77 ? 9.821 -4.831 -34.254 1.00 56.94 77 GLU A C 1
ATOM 641 O O . GLU A 1 77 ? 9.379 -3.906 -33.570 1.00 56.94 77 GLU A O 1
ATOM 646 N N . GLN A 1 78 ? 10.923 -4.760 -35.021 1.00 41.56 78 GLN A N 1
ATOM 647 C CA . GLN A 1 78 ? 11.723 -3.615 -35.522 1.00 41.56 78 GLN A CA 1
ATOM 648 C C . GLN A 1 78 ? 12.939 -3.103 -34.734 1.00 41.56 78 GLN A C 1
ATOM 650 O O . GLN A 1 78 ? 12.797 -2.350 -33.746 1.00 41.56 78 GLN A O 1
#

Secondary structure (DSSP, 8-state):
----PPPHHHHHHHHHHHHHHHHHHTTT--HHHHIIIIIHHHH---HHHHHHHHTSTTSTT---S--S--TT------

Radius of gyration: 15.02 Å; chains: 1; bounding box: 28×26×48 Å